Protein AF-A0A2W6DXL4-F1 (afdb_monomer_lite)

pLDDT: mean 80.36, std 23.25, range [30.45, 98.62]

Secondary structure (DSSP, 8-state):
----------------------------------PPPTT-PPPP---B-TTEEEEEEEEEETTEEEEEEEEE-TTS-EEEEEEEE-GGG-TTBPPEEE--SSTTEEEEEEEEEEETTT-TTTS-TTEEEEEEEEEETTSPTT---EEEEEEEETT-TT-EEE-

Foldseek 3Di:
DDDDDDDDDDDDDDPPPPPPPPPPPPPPPPPPPPPPDPPDDDDDAAQADPQWDWQEWDDDPPQKIKTWWWGQDPPRAIFIWIDIDHSVPRHHHDIQTDDAPDAAWGHKTWHYKDACVRPVPPAPHQKIKTKIWTAGPPDDPPDGIDIKIWIGHRNNPPIDMDD

Sequence (163 aa):
MKMARAIPVLSGGAAAALVMMAAAPALASPARAAHPRSGSHPTITSILRSGDTVTGVRGAGGGGAVLTGLAATSGGSQAAILFRGHLATAAGATVSVLRPAFRKVTSATFYGPNTHLFNPRAIPRGEVRAVGSYLSSAAPQGVLNQGMIYLGRLSGRGGSWTS

Structure (mmCIF, N/CA/C/O backbone):
data_AF-A0A2W6DXL4-F1
#
_entry.id   AF-A0A2W6DXL4-F1
#
loop_
_atom_site.group_PDB
_atom_site.id
_atom_site.type_symbol
_atom_site.label_atom_id
_atom_site.label_alt_id
_atom_site.label_comp_id
_atom_site.label_asym_id
_atom_site.label_entity_id
_atom_site.label_seq_id
_atom_site.pdbx_PDB_ins_code
_atom_site.Cartn_x
_atom_site.Cartn_y
_atom_site.Cartn_z
_atom_site.occupancy
_atom_site.B_iso_or_equiv
_atom_site.auth_seq_id
_atom_site.auth_comp_id
_atom_site.auth_asym_id
_atom_site.auth_atom_id
_atom_site.pdbx_PDB_model_num
ATOM 1 N N . MET A 1 1 ? 57.743 -18.017 61.243 1.00 36.16 1 MET A N 1
ATOM 2 C CA . MET A 1 1 ? 59.147 -17.694 60.901 1.00 36.16 1 MET A CA 1
ATOM 3 C C . MET A 1 1 ? 59.550 -18.467 59.650 1.00 36.16 1 MET A C 1
ATOM 5 O O . MET A 1 1 ? 59.169 -19.621 59.542 1.00 36.16 1 MET A O 1
ATOM 9 N N . LYS A 1 2 ? 60.357 -17.819 58.796 1.00 36.78 2 LYS A N 1
ATOM 10 C CA . LYS A 1 2 ? 61.085 -18.297 57.599 1.00 36.78 2 LYS A CA 1
ATOM 11 C C . LYS A 1 2 ? 60.344 -18.405 56.252 1.00 36.78 2 LYS A C 1
ATOM 13 O O . LYS A 1 2 ? 59.382 -19.137 56.073 1.00 36.78 2 LYS A O 1
ATOM 18 N N . MET A 1 3 ? 60.899 -17.617 55.328 1.00 34.53 3 MET A N 1
ATOM 19 C CA . MET A 1 3 ? 60.688 -17.517 53.885 1.00 34.53 3 MET A CA 1
ATOM 20 C C . MET A 1 3 ? 61.269 -18.723 53.122 1.00 34.53 3 MET A C 1
ATOM 22 O O . MET A 1 3 ? 62.266 -19.277 53.577 1.00 34.53 3 MET A O 1
ATOM 26 N N . ALA A 1 4 ? 60.765 -19.018 51.913 1.00 38.62 4 ALA A N 1
ATOM 27 C CA . ALA A 1 4 ? 61.425 -18.685 50.629 1.00 38.62 4 ALA A CA 1
ATOM 28 C C . ALA A 1 4 ? 60.973 -19.576 49.440 1.00 38.62 4 ALA A C 1
ATOM 30 O O . ALA A 1 4 ? 61.023 -20.795 49.515 1.00 38.62 4 ALA A O 1
ATOM 31 N N . ARG A 1 5 ? 60.583 -18.886 48.351 1.00 41.59 5 ARG A N 1
ATOM 32 C CA . ARG A 1 5 ? 60.761 -19.125 46.891 1.00 41.59 5 ARG A CA 1
ATOM 33 C C . ARG A 1 5 ? 60.909 -20.555 46.324 1.00 41.59 5 ARG A C 1
ATOM 35 O O . ARG A 1 5 ? 61.864 -21.237 46.660 1.00 41.59 5 ARG A O 1
ATOM 42 N N . ALA A 1 6 ? 60.170 -20.850 45.240 1.00 34.84 6 ALA A N 1
ATOM 43 C CA . ALA A 1 6 ? 60.663 -20.811 43.840 1.00 34.84 6 ALA A CA 1
ATOM 44 C C . ALA A 1 6 ? 59.614 -21.343 42.827 1.00 34.84 6 ALA A C 1
ATOM 46 O O . ALA A 1 6 ? 58.900 -22.297 43.109 1.00 34.84 6 ALA A O 1
ATOM 47 N N . ILE A 1 7 ? 59.549 -20.715 41.646 1.00 49.78 7 ILE A N 1
ATOM 48 C CA . ILE A 1 7 ? 58.810 -21.128 40.428 1.00 49.78 7 ILE A CA 1
ATOM 49 C C . ILE A 1 7 ? 59.843 -21.812 39.501 1.00 49.78 7 ILE A C 1
ATOM 51 O O . ILE A 1 7 ? 60.983 -21.337 39.485 1.00 49.78 7 ILE A O 1
ATOM 55 N N . PRO A 1 8 ? 59.517 -22.881 38.738 1.00 43.53 8 PRO A N 1
ATOM 56 C CA . PRO A 1 8 ? 59.252 -22.679 37.305 1.00 43.53 8 PRO A CA 1
ATOM 57 C C . PRO A 1 8 ? 58.202 -23.610 36.656 1.00 43.53 8 PRO A C 1
ATOM 59 O O . PRO A 1 8 ? 58.129 -24.803 36.916 1.00 43.53 8 PRO A O 1
ATOM 62 N N . VAL A 1 9 ? 57.430 -22.986 35.759 1.00 43.69 9 VAL A N 1
ATOM 63 C CA . VAL A 1 9 ? 57.017 -23.423 34.409 1.00 43.69 9 VAL A CA 1
ATOM 64 C C . VAL A 1 9 ? 56.687 -24.909 34.192 1.00 43.69 9 VAL A C 1
ATOM 66 O O . VAL A 1 9 ? 57.585 -25.729 34.034 1.00 43.69 9 VAL A O 1
ATOM 69 N N . LEU A 1 10 ? 55.404 -25.203 33.940 1.00 36.22 10 LEU A N 1
ATOM 70 C CA . LEU A 1 10 ? 55.042 -26.207 32.938 1.00 36.22 10 LEU A CA 1
ATOM 71 C C . LEU A 1 10 ? 53.969 -25.668 31.986 1.00 36.22 10 LEU A C 1
ATOM 73 O O . LEU A 1 10 ? 52.887 -25.235 32.371 1.00 36.22 10 LEU A O 1
ATOM 77 N N . SER A 1 11 ? 54.365 -25.681 30.725 1.00 41.16 11 SER A N 1
ATOM 78 C CA . SER A 1 11 ? 53.638 -25.431 29.492 1.00 41.16 11 SER A CA 1
ATOM 79 C C . SER A 1 11 ? 52.404 -26.318 29.300 1.00 41.16 11 SER A C 1
ATOM 81 O O . SER A 1 11 ? 52.462 -27.523 29.532 1.00 41.16 11 SER A O 1
ATOM 83 N N . GLY A 1 12 ? 51.344 -25.730 28.744 1.00 35.72 12 GLY A N 1
ATOM 84 C CA . GLY A 1 12 ? 50.163 -26.415 28.208 1.00 35.72 12 GLY A CA 1
ATOM 85 C C . GLY A 1 12 ? 48.965 -25.468 28.298 1.00 35.72 12 GLY A C 1
ATOM 86 O O . GLY A 1 12 ? 48.435 -25.256 29.374 1.00 35.72 12 GLY A O 1
ATOM 87 N N . GLY A 1 13 ? 48.543 -24.742 27.268 1.00 39.41 13 GLY A N 1
ATOM 88 C CA . GLY A 1 13 ? 48.378 -25.189 25.892 1.00 39.41 13 GLY A CA 1
ATOM 89 C C . GLY A 1 13 ? 46.905 -25.513 25.648 1.00 39.41 13 GLY A C 1
ATOM 90 O O . GLY A 1 13 ? 46.565 -26.669 25.459 1.00 39.41 13 GLY A O 1
ATOM 91 N N . ALA A 1 14 ? 46.040 -24.497 25.682 1.00 37.69 14 ALA A N 1
ATOM 92 C CA . ALA A 1 14 ? 44.736 -24.498 25.018 1.00 37.69 14 ALA A CA 1
ATOM 93 C C . ALA A 1 14 ? 44.246 -23.048 24.945 1.00 37.69 14 ALA A C 1
ATOM 95 O O . ALA A 1 14 ? 43.655 -22.513 25.881 1.00 37.69 14 ALA A O 1
ATOM 96 N N . ALA A 1 15 ? 44.558 -22.383 23.834 1.00 36.84 15 ALA A N 1
ATOM 97 C CA . ALA A 1 15 ? 43.962 -21.102 23.508 1.00 36.84 15 ALA A CA 1
ATOM 98 C C . ALA A 1 15 ? 42.453 -21.313 23.323 1.00 36.84 15 ALA A C 1
ATOM 100 O O . ALA A 1 15 ? 42.026 -21.985 22.385 1.00 36.84 15 ALA A O 1
ATOM 101 N N . ALA A 1 16 ? 41.643 -20.739 24.210 1.00 37.59 16 ALA A N 1
ATOM 102 C CA . ALA A 1 16 ? 40.236 -20.521 23.926 1.00 37.59 16 ALA A CA 1
ATOM 103 C C . ALA A 1 16 ? 40.167 -19.463 22.817 1.00 37.59 16 ALA A C 1
ATOM 105 O O . ALA A 1 16 ? 40.246 -18.262 23.072 1.00 37.59 16 ALA A O 1
ATOM 106 N N . ALA A 1 17 ? 40.107 -19.921 21.567 1.00 33.53 17 ALA A N 1
ATOM 107 C CA . ALA A 1 17 ? 39.841 -19.067 20.425 1.00 33.53 17 ALA A CA 1
ATOM 108 C C . ALA A 1 17 ? 38.415 -18.525 20.571 1.00 33.53 17 ALA A C 1
ATOM 110 O O . ALA A 1 17 ? 37.431 -19.194 20.254 1.00 33.53 17 ALA A O 1
ATOM 111 N N . LEU A 1 18 ? 38.311 -17.312 21.108 1.00 30.45 18 LEU A N 1
ATOM 112 C CA . LEU A 1 18 ? 37.088 -16.533 21.123 1.00 30.45 18 LEU A CA 1
ATOM 113 C C . LEU A 1 18 ? 36.759 -16.193 19.662 1.00 30.45 18 LEU A C 1
ATOM 115 O O . LEU A 1 18 ? 37.303 -15.249 19.090 1.00 30.45 18 LEU A O 1
ATOM 119 N N . VAL A 1 19 ? 35.916 -17.006 19.024 1.00 35.44 19 VAL A N 1
ATOM 120 C CA . VAL A 1 19 ? 35.385 -16.708 17.692 1.00 35.44 19 VAL A CA 1
ATOM 121 C C . VAL A 1 19 ? 34.425 -15.535 17.850 1.00 35.44 19 VAL A C 1
ATOM 123 O O . VAL A 1 19 ? 33.233 -15.698 18.099 1.00 35.44 19 VAL A O 1
ATOM 126 N N . MET A 1 20 ? 34.963 -14.325 17.725 1.00 36.06 20 MET A N 1
ATOM 127 C CA . MET A 1 20 ? 34.174 -13.140 17.439 1.00 36.06 20 MET A CA 1
ATOM 128 C C . MET A 1 20 ? 33.574 -13.340 16.045 1.00 36.06 20 MET A C 1
ATOM 130 O O . MET A 1 20 ? 34.201 -13.031 15.033 1.00 36.06 20 MET A O 1
ATOM 134 N N . MET A 1 21 ? 32.360 -13.889 15.983 1.00 38.72 21 MET A N 1
ATOM 135 C CA . MET A 1 21 ? 31.490 -13.739 14.820 1.00 38.72 21 MET A CA 1
ATOM 136 C C . MET A 1 21 ? 31.170 -12.248 14.706 1.00 38.72 21 MET A C 1
ATOM 138 O O . MET A 1 21 ? 30.160 -11.767 15.216 1.00 38.72 21 MET A O 1
ATOM 142 N N . ALA A 1 22 ? 32.069 -11.498 14.071 1.00 39.12 22 ALA A N 1
ATOM 143 C CA . ALA A 1 22 ? 31.756 -10.185 13.559 1.00 39.12 22 ALA A CA 1
ATOM 144 C C . ALA A 1 22 ? 30.623 -10.390 12.553 1.00 39.12 22 ALA A C 1
ATOM 146 O O . ALA A 1 22 ? 30.842 -10.846 11.431 1.00 39.12 22 ALA A O 1
ATOM 147 N N . ALA A 1 23 ? 29.392 -10.109 12.978 1.00 43.81 23 ALA A N 1
ATOM 148 C CA . ALA A 1 23 ? 28.302 -9.871 12.057 1.00 43.81 23 ALA A CA 1
ATOM 149 C C . ALA A 1 23 ? 28.732 -8.671 11.213 1.00 43.81 23 ALA A C 1
ATOM 151 O O . ALA A 1 23 ? 28.586 -7.522 11.626 1.00 43.81 23 ALA A O 1
ATOM 152 N N . ALA A 1 24 ? 29.345 -8.946 10.060 1.00 40.03 24 ALA A N 1
ATOM 153 C CA . ALA A 1 24 ? 29.557 -7.929 9.056 1.00 40.03 24 ALA A CA 1
ATOM 154 C C . ALA A 1 24 ? 28.174 -7.320 8.799 1.00 40.03 24 ALA A C 1
ATOM 156 O O . ALA A 1 24 ? 27.242 -8.074 8.482 1.00 40.03 24 ALA A O 1
ATOM 157 N N . PRO A 1 25 ? 27.980 -6.002 8.981 1.00 39.41 25 PRO A N 1
ATOM 158 C CA . PRO A 1 25 ? 26.752 -5.391 8.522 1.00 39.41 25 PRO A CA 1
ATOM 159 C C . PRO A 1 25 ? 26.621 -5.776 7.051 1.00 39.41 25 PRO A C 1
ATOM 161 O O . PRO A 1 25 ? 27.592 -5.686 6.296 1.00 39.41 25 PRO A O 1
ATOM 164 N N . ALA A 1 26 ? 25.449 -6.269 6.655 1.00 44.00 26 ALA A N 1
ATOM 165 C CA . ALA A 1 26 ? 25.138 -6.452 5.251 1.00 44.00 26 ALA A CA 1
ATOM 166 C C . ALA A 1 26 ? 25.126 -5.055 4.619 1.00 44.00 26 ALA A C 1
ATOM 168 O O . ALA A 1 26 ? 24.098 -4.383 4.567 1.00 44.00 26 ALA A O 1
ATOM 169 N N . LEU A 1 27 ? 26.305 -4.586 4.214 1.00 39.34 27 LEU A N 1
ATOM 170 C CA . LEU A 1 27 ? 26.468 -3.417 3.381 1.00 39.34 27 LEU A CA 1
ATOM 171 C C . LEU A 1 27 ? 25.702 -3.743 2.107 1.00 39.34 27 LEU A C 1
ATOM 173 O O . LEU A 1 27 ? 26.059 -4.668 1.374 1.00 39.34 27 LEU A O 1
ATOM 177 N N . ALA A 1 28 ? 24.606 -3.019 1.877 1.00 39.59 28 ALA A N 1
ATOM 178 C CA . ALA A 1 28 ? 24.003 -2.977 0.561 1.00 39.59 28 ALA A CA 1
ATOM 179 C C . ALA A 1 28 ? 25.144 -2.709 -0.425 1.00 39.59 28 ALA A C 1
ATOM 181 O O . ALA A 1 28 ? 25.901 -1.753 -0.229 1.00 39.59 28 ALA A O 1
ATOM 182 N N . SER A 1 29 ? 25.321 -3.588 -1.420 1.00 42.16 29 SER A N 1
ATOM 183 C CA . SER A 1 29 ? 26.321 -3.374 -2.464 1.00 42.16 29 SER A CA 1
ATOM 184 C C . SER A 1 29 ? 26.203 -1.933 -2.948 1.00 42.16 29 SER A C 1
ATOM 186 O O . SER A 1 29 ? 25.066 -1.458 -3.072 1.00 42.16 29 SER A O 1
ATOM 188 N N . PRO A 1 30 ? 27.318 -1.228 -3.221 1.00 36.22 30 PRO A N 1
ATOM 189 C CA . PRO A 1 30 ? 27.211 0.067 -3.857 1.00 36.22 30 PRO A CA 1
ATOM 190 C C . PRO A 1 30 ? 26.367 -0.155 -5.105 1.00 36.22 30 PRO A C 1
ATOM 192 O O . PRO A 1 30 ? 26.746 -0.923 -5.995 1.00 36.22 30 PRO A O 1
ATOM 195 N N . ALA A 1 31 ? 25.181 0.459 -5.145 1.00 41.88 31 ALA A N 1
ATOM 196 C CA . ALA A 1 31 ? 24.517 0.675 -6.410 1.00 41.88 31 ALA A CA 1
ATOM 197 C C . ALA A 1 31 ? 25.609 1.304 -7.264 1.00 41.88 31 ALA A C 1
ATOM 199 O O . ALA A 1 31 ? 26.179 2.320 -6.860 1.00 41.88 31 ALA A O 1
ATOM 200 N N . ARG A 1 32 ? 26.008 0.630 -8.346 1.00 41.81 32 ARG A N 1
ATOM 201 C CA . ARG A 1 32 ? 26.967 1.181 -9.293 1.00 41.81 32 ARG A CA 1
ATOM 202 C C . ARG A 1 32 ? 26.280 2.423 -9.834 1.00 41.81 32 ARG A C 1
ATOM 204 O O . ARG A 1 32 ? 25.476 2.335 -10.756 1.00 41.81 32 ARG A O 1
ATOM 211 N N . ALA A 1 33 ? 26.495 3.545 -9.157 1.00 43.78 33 ALA A N 1
ATOM 212 C CA . ALA A 1 33 ? 26.020 4.834 -9.571 1.00 43.78 33 ALA A CA 1
ATOM 213 C C . ALA A 1 33 ? 26.740 5.043 -10.890 1.00 43.78 33 ALA A C 1
ATOM 215 O O . ALA A 1 33 ? 27.952 5.260 -10.924 1.00 43.78 33 ALA A O 1
ATOM 216 N N . ALA A 1 34 ? 26.015 4.848 -11.986 1.00 49.56 34 ALA A N 1
ATOM 217 C CA . ALA A 1 34 ? 26.432 5.394 -13.251 1.00 49.56 34 ALA A CA 1
ATOM 218 C C . ALA A 1 34 ? 26.506 6.898 -13.000 1.00 49.56 34 ALA A C 1
ATOM 220 O O . ALA A 1 34 ? 25.484 7.574 -12.923 1.00 49.56 34 ALA A O 1
ATOM 221 N N . HIS A 1 35 ? 27.714 7.387 -12.732 1.00 42.69 35 HIS A N 1
ATOM 222 C CA . HIS A 1 35 ? 27.976 8.808 -12.668 1.00 42.69 35 HIS A CA 1
ATOM 223 C C . HIS A 1 35 ? 27.581 9.337 -14.051 1.00 42.69 35 HIS A C 1
ATOM 225 O O . HIS A 1 35 ? 28.136 8.839 -15.041 1.00 42.69 35 HIS A O 1
ATOM 231 N N . PRO A 1 36 ? 26.577 10.226 -14.170 1.00 50.31 36 PRO A N 1
ATOM 232 C CA . PRO A 1 36 ? 26.222 10.757 -15.471 1.00 50.31 36 PRO A CA 1
ATOM 233 C C . PRO A 1 36 ? 27.485 11.391 -16.046 1.00 50.31 36 PRO A C 1
ATOM 235 O O . PRO A 1 36 ? 28.128 12.220 -15.399 1.00 50.31 36 PRO A O 1
ATOM 238 N N . ARG A 1 37 ? 27.888 10.949 -17.244 1.00 54.50 37 ARG A N 1
ATOM 239 C CA . ARG A 1 37 ? 28.923 11.653 -18.006 1.00 54.50 37 ARG A CA 1
ATOM 240 C C . ARG A 1 37 ? 28.469 13.110 -18.079 1.00 54.50 37 ARG A C 1
ATOM 242 O O . ARG A 1 37 ? 27.300 13.363 -18.389 1.00 54.50 37 ARG A O 1
ATOM 249 N N . SER A 1 38 ? 29.377 14.020 -17.728 1.00 52.12 38 SER A N 1
ATOM 250 C CA . SER A 1 38 ? 29.150 15.465 -17.757 1.00 52.12 38 SER A CA 1
ATOM 251 C C . SER A 1 38 ? 28.439 15.833 -19.066 1.00 52.12 38 SER A C 1
ATOM 253 O O . SER A 1 38 ? 28.981 15.581 -20.141 1.00 52.12 38 SER A O 1
ATOM 255 N N . GLY A 1 39 ? 27.184 16.290 -18.967 1.00 56.50 39 GLY A N 1
ATOM 256 C CA . GLY A 1 39 ? 26.318 16.600 -20.115 1.00 56.50 39 GLY A CA 1
ATOM 257 C C . GLY A 1 39 ? 24.914 15.977 -20.102 1.00 56.50 39 GLY A C 1
ATOM 258 O O . GLY A 1 39 ? 24.064 16.426 -20.864 1.00 56.50 39 GLY A O 1
ATOM 259 N N . SER A 1 40 ? 24.621 14.993 -19.241 1.00 58.75 40 SER A N 1
ATOM 260 C CA . SER A 1 40 ? 23.249 14.474 -19.069 1.00 58.75 40 SER A CA 1
ATOM 261 C C . SER A 1 40 ? 22.630 14.971 -17.763 1.00 58.75 40 SER A C 1
ATOM 263 O O . SER A 1 40 ? 23.042 14.581 -16.672 1.00 58.75 40 SER A O 1
ATOM 265 N N . HIS A 1 41 ? 21.641 15.859 -17.868 1.00 68.75 41 HIS A N 1
ATOM 266 C CA . HIS A 1 41 ? 20.830 16.237 -16.715 1.00 68.75 41 HIS A CA 1
ATOM 267 C C . HIS A 1 41 ? 19.965 15.042 -16.286 1.00 68.75 41 HIS A C 1
ATOM 269 O O . HIS A 1 41 ? 19.374 14.388 -17.150 1.00 68.75 41 HIS A O 1
ATOM 275 N N . PRO A 1 42 ? 19.856 14.745 -14.978 1.00 67.44 42 PRO A N 1
ATOM 276 C CA . PRO A 1 42 ? 18.944 13.714 -14.505 1.00 67.44 42 PRO A CA 1
ATOM 277 C C . PRO A 1 42 ? 17.512 14.092 -14.897 1.00 67.44 42 PRO A C 1
ATOM 279 O O . PRO A 1 42 ? 17.017 15.160 -14.540 1.00 67.44 42 PRO A O 1
ATOM 282 N N . THR A 1 43 ? 16.845 13.223 -15.655 1.00 69.88 43 THR A N 1
ATOM 283 C CA . THR A 1 43 ? 15.441 13.425 -16.016 1.00 69.88 43 THR A CA 1
ATOM 284 C C . THR A 1 43 ? 14.562 13.050 -14.831 1.00 69.88 43 THR A C 1
ATOM 286 O O . THR A 1 43 ? 14.567 11.905 -14.377 1.00 69.88 43 THR A O 1
ATOM 289 N N . ILE A 1 44 ? 13.785 14.012 -14.338 1.00 76.44 44 ILE A N 1
ATOM 290 C CA . ILE A 1 44 ? 12.741 13.756 -13.347 1.00 76.44 44 ILE A CA 1
ATOM 291 C C . ILE A 1 44 ? 11.501 13.306 -14.109 1.00 76.44 44 ILE A C 1
ATOM 293 O O . ILE A 1 44 ? 10.973 14.040 -14.942 1.00 76.44 44 ILE A O 1
ATOM 297 N N . THR A 1 45 ? 11.049 12.089 -13.834 1.00 77.75 45 THR A N 1
ATOM 298 C CA . THR A 1 45 ? 9.833 11.532 -14.424 1.00 77.75 45 THR A CA 1
ATOM 299 C C . THR A 1 45 ? 8.831 11.224 -13.327 1.00 77.75 45 THR A C 1
ATOM 301 O O . 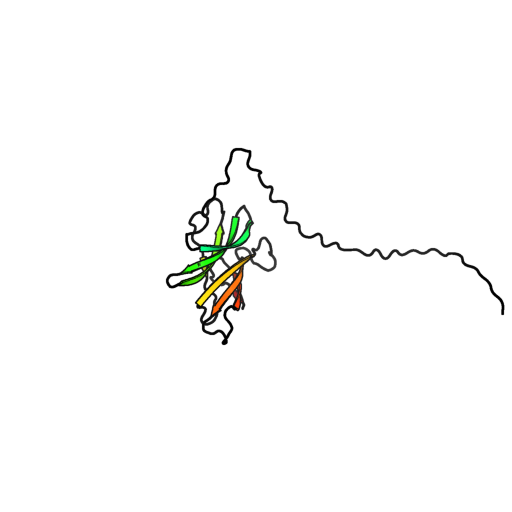THR A 1 45 ? 9.187 10.760 -12.241 1.00 77.75 45 THR A O 1
ATOM 304 N N . SER A 1 46 ? 7.558 11.498 -13.603 1.00 82.25 46 SER A N 1
ATOM 305 C CA . SER A 1 46 ? 6.474 10.995 -12.768 1.00 82.25 46 SER A CA 1
ATOM 306 C C . SER A 1 46 ? 6.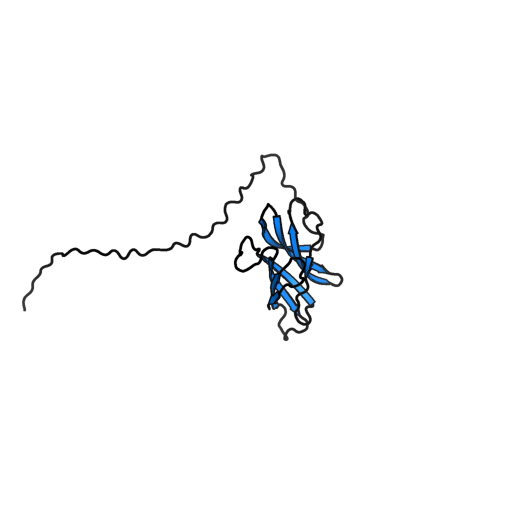472 9.471 -12.814 1.00 82.25 46 SER A C 1
ATOM 308 O O . SER A 1 46 ? 6.759 8.873 -13.847 1.00 82.25 46 SER A O 1
ATOM 310 N N . ILE A 1 47 ? 6.125 8.849 -11.691 1.00 84.75 47 ILE A N 1
ATOM 311 C CA . ILE A 1 47 ? 6.021 7.391 -11.577 1.00 84.75 47 ILE A CA 1
ATOM 312 C C . ILE A 1 47 ? 4.552 7.026 -11.397 1.00 84.75 47 ILE A C 1
ATOM 314 O O . ILE A 1 47 ? 4.010 6.267 -12.177 1.00 84.75 47 ILE A O 1
ATOM 318 N N . LEU A 1 48 ? 3.870 7.601 -10.413 1.00 88.62 48 LEU A N 1
ATOM 319 C CA . LEU A 1 48 ? 2.451 7.341 -10.173 1.00 88.62 48 LEU A CA 1
ATOM 320 C C . LEU A 1 48 ? 1.593 8.525 -10.623 1.00 88.62 48 LEU A C 1
ATOM 322 O O . LEU A 1 48 ? 2.105 9.506 -11.171 1.00 88.62 48 LEU A O 1
ATOM 326 N N . ARG A 1 49 ? 0.277 8.414 -10.437 1.00 88.38 49 ARG A N 1
ATOM 327 C CA . ARG A 1 49 ? -0.665 9.483 -10.775 1.00 88.38 49 ARG A CA 1
ATOM 328 C C . ARG A 1 49 ? -0.571 10.617 -9.756 1.00 88.38 49 ARG A C 1
ATOM 330 O O . ARG A 1 49 ? -0.104 10.436 -8.634 1.00 88.38 49 ARG A O 1
ATOM 337 N N . SER A 1 50 ? -1.035 11.799 -10.153 1.00 82.81 50 SER A N 1
ATOM 338 C CA . SER A 1 50 ? -1.174 12.915 -9.214 1.00 82.81 50 SER A CA 1
ATOM 339 C C . SER A 1 50 ? -2.113 12.526 -8.066 1.00 82.81 50 SER A C 1
ATOM 341 O O . SER A 1 50 ? -3.166 11.938 -8.309 1.00 82.81 50 SER A O 1
ATOM 343 N N . GLY A 1 51 ? -1.725 12.846 -6.830 1.00 84.31 51 GLY A N 1
ATOM 344 C CA . GLY A 1 51 ? -2.462 12.477 -5.615 1.00 84.31 51 GLY A CA 1
ATOM 345 C C . GLY A 1 51 ? -2.036 11.151 -4.971 1.00 84.31 51 GLY A C 1
ATOM 346 O O . GLY A 1 51 ? -2.454 10.881 -3.843 1.00 84.31 51 GLY A O 1
ATOM 347 N N . ASP A 1 52 ? -1.181 10.366 -5.632 1.00 91.00 52 ASP A N 1
ATOM 348 C CA . ASP A 1 52 ? -0.522 9.210 -5.024 1.00 91.00 52 ASP A CA 1
ATOM 349 C C . ASP A 1 52 ? 0.771 9.652 -4.327 1.00 91.00 52 ASP A C 1
ATOM 351 O O . ASP A 1 52 ? 1.660 10.248 -4.941 1.00 91.00 52 ASP A O 1
ATOM 355 N N . THR A 1 53 ? 0.912 9.307 -3.051 1.00 92.94 53 THR A N 1
ATOM 356 C CA . THR A 1 53 ? 2.125 9.570 -2.271 1.00 92.94 53 THR A CA 1
ATOM 357 C C . THR A 1 53 ? 2.849 8.263 -1.999 1.00 92.94 53 THR A C 1
ATOM 359 O O . THR A 1 53 ? 2.309 7.371 -1.344 1.00 92.94 53 THR A O 1
ATOM 362 N N . VAL A 1 54 ? 4.094 8.162 -2.467 1.00 95.06 54 VAL A N 1
ATOM 363 C CA . VAL A 1 54 ? 4.978 7.023 -2.190 1.00 95.06 54 VAL A CA 1
ATOM 364 C C . VAL A 1 54 ? 5.677 7.231 -0.853 1.00 95.06 54 VAL A C 1
ATOM 366 O O . VAL A 1 54 ? 6.297 8.262 -0.615 1.00 95.06 54 VAL A O 1
ATOM 369 N N . THR A 1 55 ? 5.618 6.220 0.000 1.00 96.88 55 THR A N 1
ATOM 370 C CA . THR A 1 55 ? 6.238 6.212 1.335 1.00 96.88 55 THR A CA 1
ATOM 371 C C . THR A 1 55 ? 7.340 5.165 1.458 1.00 96.88 55 THR A C 1
ATOM 373 O O . THR A 1 55 ? 8.169 5.251 2.359 1.00 96.88 55 THR A O 1
ATOM 376 N N . GLY A 1 56 ? 7.369 4.182 0.553 1.00 97.00 56 GLY A N 1
ATOM 377 C CA . GLY A 1 56 ? 8.335 3.096 0.604 1.00 97.00 56 GLY A CA 1
ATOM 378 C C . GLY A 1 56 ? 8.603 2.465 -0.749 1.00 97.00 56 GLY A C 1
ATOM 379 O O . GLY A 1 56 ? 7.715 2.323 -1.589 1.00 97.00 56 GLY A O 1
ATOM 380 N N . VAL A 1 57 ? 9.858 2.057 -0.935 1.00 96.62 57 VAL A N 1
ATOM 381 C CA . VAL A 1 57 ? 10.376 1.466 -2.170 1.00 96.62 57 VAL A CA 1
ATOM 382 C C . VAL A 1 57 ? 11.225 0.249 -1.823 1.00 96.62 57 VAL A C 1
ATOM 384 O O . VAL A 1 57 ? 12.064 0.294 -0.922 1.00 96.62 57 VAL A O 1
ATOM 387 N N . ARG A 1 58 ? 11.031 -0.856 -2.544 1.00 97.44 58 ARG A N 1
ATOM 388 C CA . ARG A 1 58 ? 11.846 -2.071 -2.408 1.00 97.44 58 ARG A CA 1
ATOM 389 C C . ARG A 1 58 ? 12.114 -2.687 -3.768 1.00 97.44 58 ARG A C 1
ATOM 391 O O . ARG A 1 58 ? 11.202 -2.803 -4.577 1.00 97.44 58 ARG A O 1
ATOM 398 N N . GLY A 1 59 ? 13.339 -3.155 -4.000 1.00 95.75 59 GLY A N 1
ATOM 399 C CA . GLY A 1 59 ? 13.663 -3.915 -5.207 1.00 95.75 59 GLY A CA 1
ATOM 400 C C . GLY A 1 59 ? 12.782 -5.163 -5.370 1.00 95.75 59 GLY A C 1
ATOM 401 O O . GLY A 1 59 ? 12.424 -5.838 -4.400 1.00 95.75 59 GLY A O 1
ATOM 402 N N . ALA A 1 60 ? 12.433 -5.476 -6.613 1.00 94.06 60 ALA A N 1
ATOM 403 C CA . ALA A 1 60 ? 11.599 -6.621 -6.972 1.00 94.06 60 ALA A CA 1
ATOM 404 C C . ALA A 1 60 ? 12.308 -7.622 -7.902 1.00 94.06 60 ALA A C 1
ATOM 406 O O . ALA A 1 60 ? 11.681 -8.591 -8.326 1.00 94.06 60 ALA A O 1
ATOM 407 N N . GLY A 1 61 ? 13.598 -7.401 -8.184 1.00 90.75 61 GLY A N 1
ATOM 408 C CA . GLY A 1 61 ? 14.376 -8.157 -9.168 1.00 90.75 61 GLY A CA 1
ATOM 409 C C . GLY A 1 61 ? 14.184 -7.619 -10.588 1.00 90.75 61 GLY A C 1
ATOM 410 O O . GLY A 1 61 ? 13.256 -6.856 -10.848 1.00 90.75 61 GLY A O 1
ATOM 411 N N . GLY A 1 62 ? 15.102 -7.970 -11.495 1.00 88.38 62 GLY A N 1
ATOM 412 C CA . GLY A 1 62 ? 15.003 -7.620 -12.918 1.00 88.38 62 GLY A CA 1
ATOM 413 C C . GLY A 1 62 ? 14.926 -6.120 -13.221 1.00 88.38 62 GLY A C 1
ATOM 414 O O . GLY A 1 62 ? 14.384 -5.754 -14.248 1.00 88.38 62 GLY A O 1
ATOM 415 N N . GLY A 1 63 ? 15.402 -5.240 -12.331 1.00 89.19 63 GLY A N 1
ATOM 416 C CA . GLY A 1 63 ? 15.258 -3.782 -12.480 1.00 89.19 63 GLY A CA 1
ATOM 417 C C . GLY A 1 63 ? 13.878 -3.223 -12.097 1.00 89.19 63 GLY A C 1
ATOM 418 O O . GLY A 1 63 ? 13.641 -2.025 -12.248 1.00 89.19 63 GLY A O 1
ATOM 419 N N . GLY A 1 64 ? 12.975 -4.063 -11.587 1.00 94.31 64 GLY A N 1
ATOM 420 C CA . GLY A 1 64 ? 11.681 -3.652 -11.051 1.00 94.31 64 GLY A CA 1
ATOM 421 C C . GLY A 1 64 ? 11.728 -3.290 -9.565 1.00 94.31 64 GLY A C 1
ATOM 422 O O . GLY A 1 64 ? 12.629 -3.693 -8.819 1.00 94.31 64 GLY A O 1
ATOM 423 N N . ALA A 1 65 ? 10.698 -2.581 -9.112 1.00 96.25 65 ALA A N 1
ATOM 424 C CA . ALA A 1 65 ? 10.475 -2.230 -7.716 1.00 96.25 65 ALA A CA 1
ATOM 425 C C . ALA A 1 65 ? 9.026 -2.504 -7.295 1.00 96.25 65 ALA A C 1
ATOM 427 O O . ALA A 1 65 ? 8.121 -2.550 -8.128 1.00 96.25 65 ALA A O 1
ATOM 428 N N . VAL A 1 66 ? 8.820 -2.678 -5.991 1.00 98.00 66 VAL A N 1
ATOM 429 C CA . VAL A 1 66 ? 7.523 -2.581 -5.323 1.00 98.00 66 VAL A CA 1
ATOM 430 C C . VAL A 1 66 ? 7.467 -1.248 -4.589 1.00 98.00 66 VAL A C 1
ATOM 432 O O . VAL A 1 66 ? 8.411 -0.901 -3.873 1.00 98.00 66 VAL A O 1
ATOM 435 N N . LEU A 1 67 ? 6.358 -0.534 -4.751 1.00 97.69 67 LEU A N 1
ATOM 436 C CA . LEU A 1 67 ? 6.071 0.718 -4.059 1.00 97.69 67 LEU A CA 1
ATOM 437 C C . LEU A 1 67 ? 4.922 0.521 -3.076 1.00 97.69 67 LEU A C 1
ATOM 439 O O . LEU A 1 67 ? 3.966 -0.201 -3.368 1.00 97.69 67 LEU A O 1
ATOM 443 N N . THR A 1 68 ? 5.022 1.192 -1.935 1.00 98.31 68 THR A N 1
ATOM 444 C CA . THR A 1 68 ? 3.940 1.385 -0.968 1.00 98.31 68 THR A CA 1
ATOM 445 C C . THR A 1 68 ? 3.623 2.859 -0.832 1.00 98.31 68 THR A C 1
ATOM 447 O O . THR A 1 68 ? 4.490 3.709 -1.051 1.00 98.31 68 THR A O 1
ATOM 450 N N . GLY A 1 69 ? 2.402 3.157 -0.412 1.00 97.19 69 GLY A N 1
ATOM 451 C CA . GLY A 1 69 ? 2.007 4.531 -0.186 1.00 97.19 69 GLY A CA 1
ATOM 452 C C . GLY A 1 69 ? 0.561 4.683 0.230 1.00 97.19 69 GLY A C 1
ATOM 453 O O . GLY A 1 69 ? -0.062 3.751 0.756 1.00 97.19 69 GLY A O 1
ATOM 454 N N . LEU A 1 70 ? 0.033 5.847 -0.121 1.00 95.56 70 LEU A N 1
ATOM 455 C CA . LEU A 1 70 ? -1.371 6.187 -0.030 1.00 95.56 70 LEU A CA 1
ATOM 456 C C . LEU A 1 70 ? -1.850 6.891 -1.301 1.00 95.56 70 LEU A C 1
ATOM 458 O O . LEU A 1 70 ? -1.100 7.645 -1.916 1.00 95.56 70 LEU A O 1
ATOM 462 N N . ALA A 1 71 ? -3.112 6.671 -1.648 1.00 93.44 71 ALA A N 1
ATOM 463 C CA . ALA A 1 71 ? -3.841 7.450 -2.637 1.00 93.44 71 ALA A CA 1
ATOM 464 C C . ALA A 1 71 ? -4.915 8.275 -1.932 1.00 93.44 71 ALA A C 1
ATOM 466 O O . ALA A 1 71 ? -5.635 7.763 -1.062 1.00 93.44 71 ALA A O 1
ATOM 467 N N . ALA A 1 72 ? -5.047 9.540 -2.328 1.00 86.31 72 ALA A N 1
ATOM 468 C CA . ALA A 1 72 ? -6.225 10.322 -1.990 1.00 86.31 72 ALA A CA 1
ATOM 469 C C . ALA A 1 72 ? -7.460 9.696 -2.656 1.00 86.31 72 ALA A C 1
ATOM 471 O O . ALA A 1 72 ? -7.457 9.389 -3.847 1.00 86.31 72 ALA A O 1
ATOM 472 N N . THR A 1 73 ? -8.527 9.505 -1.887 1.00 78.56 73 THR A N 1
ATOM 473 C CA . THR A 1 73 ? -9.815 9.032 -2.409 1.00 78.56 73 THR A CA 1
ATOM 474 C C . THR A 1 73 ? -10.834 10.167 -2.411 1.00 78.56 73 THR A C 1
ATOM 476 O O . THR A 1 73 ? -10.696 11.152 -1.680 1.00 78.56 73 THR A O 1
ATOM 479 N N . SER A 1 74 ? -11.868 10.048 -3.246 1.00 70.81 74 SER A N 1
ATOM 480 C CA . SER A 1 74 ? -12.986 10.995 -3.257 1.00 70.81 74 SER A CA 1
ATOM 481 C C . SER A 1 74 ? -13.601 11.088 -1.855 1.00 70.81 74 SER A C 1
ATOM 483 O O . SER A 1 74 ? -14.060 10.076 -1.327 1.00 70.81 74 SER A O 1
ATOM 485 N N . GLY A 1 75 ? -13.596 12.282 -1.255 1.00 68.75 75 GLY A N 1
ATOM 486 C CA . GLY A 1 75 ? -14.101 12.512 0.107 1.00 68.75 75 GLY A CA 1
ATOM 487 C C . GLY A 1 75 ? -13.030 12.734 1.183 1.00 68.75 75 GLY A C 1
ATOM 488 O O . GLY A 1 75 ? -13.363 12.748 2.362 1.00 68.75 75 GLY A O 1
ATOM 489 N N . GLY A 1 76 ? -11.755 12.903 0.812 1.00 75.81 76 GLY A N 1
ATOM 490 C CA . GLY A 1 76 ? -10.679 13.282 1.744 1.00 75.81 76 GLY A CA 1
ATOM 491 C C . GLY A 1 76 ? -10.085 12.124 2.556 1.00 75.81 76 GLY A C 1
ATOM 492 O O . GLY A 1 76 ? -9.069 12.301 3.225 1.00 75.81 76 GLY A O 1
ATOM 493 N N . SER A 1 77 ? -10.665 10.925 2.462 1.00 82.62 77 SER A N 1
ATOM 494 C CA . SER A 1 77 ? -10.081 9.696 3.004 1.00 82.62 77 SER A CA 1
ATOM 495 C C . SER A 1 77 ? -8.864 9.243 2.196 1.00 82.62 77 SER A C 1
ATOM 497 O O . SER A 1 77 ? -8.751 9.501 0.994 1.00 82.62 77 SER A O 1
ATOM 499 N N . GLN A 1 78 ? -7.969 8.508 2.850 1.00 91.12 78 GLN A N 1
ATOM 500 C CA . GLN A 1 78 ? -6.746 7.977 2.245 1.00 91.12 78 GLN A CA 1
ATOM 501 C C . GLN A 1 78 ? -6.799 6.452 2.211 1.00 91.12 78 GLN A C 1
ATOM 503 O O . GLN A 1 78 ? -7.250 5.826 3.170 1.00 91.12 78 GLN A O 1
ATOM 508 N N . ALA A 1 79 ? -6.342 5.838 1.126 1.00 94.44 79 ALA A N 1
ATOM 509 C CA . ALA A 1 79 ? -6.292 4.386 1.005 1.00 94.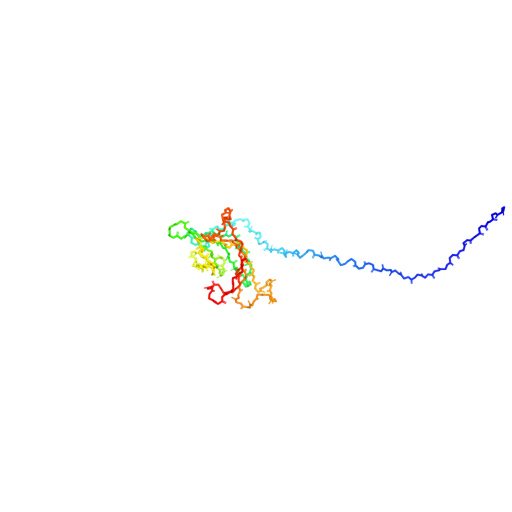44 79 ALA A CA 1
ATOM 510 C C . ALA A 1 79 ? -4.868 3.907 0.738 1.00 94.44 79 ALA A C 1
ATOM 512 O O . ALA A 1 79 ? -4.130 4.538 -0.015 1.00 94.44 79 ALA A O 1
ATOM 513 N N . ALA A 1 80 ? -4.498 2.775 1.333 1.00 97.25 80 ALA A N 1
ATOM 514 C CA . ALA A 1 80 ? -3.161 2.226 1.197 1.00 97.25 80 ALA A CA 1
ATOM 515 C C . ALA A 1 80 ? -2.965 1.674 -0.219 1.00 97.25 80 ALA A C 1
ATOM 517 O O . ALA A 1 80 ? -3.853 1.002 -0.748 1.00 97.25 80 ALA A O 1
ATOM 518 N N . ILE A 1 81 ? -1.810 1.932 -0.834 1.00 97.19 81 ILE A N 1
ATOM 519 C CA . ILE A 1 81 ? -1.541 1.497 -2.211 1.00 97.19 81 ILE A CA 1
ATOM 520 C C . ILE A 1 81 ? -0.323 0.597 -2.318 1.00 97.19 81 ILE A C 1
ATOM 522 O O . ILE A 1 81 ? 0.650 0.731 -1.571 1.00 97.19 81 ILE A O 1
ATOM 526 N N . LEU A 1 82 ? -0.383 -0.297 -3.300 1.00 97.81 82 LEU A N 1
ATOM 527 C CA . LEU A 1 82 ? 0.721 -1.125 -3.753 1.00 97.81 82 LEU A CA 1
ATOM 528 C C . LEU A 1 82 ? 0.901 -0.977 -5.261 1.00 97.81 82 LEU A C 1
ATOM 530 O O . LEU A 1 82 ? -0.060 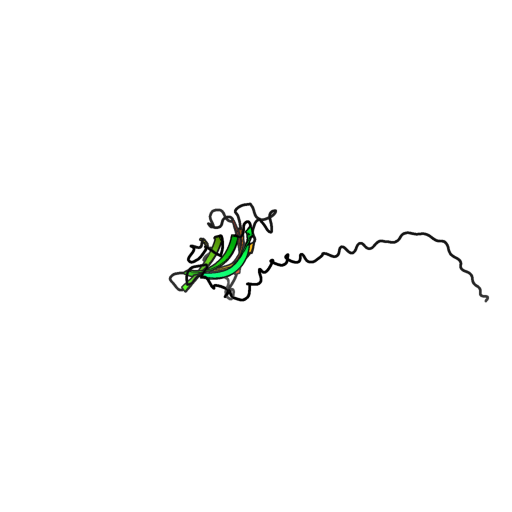-0.989 -6.028 1.00 97.81 82 LEU A O 1
ATOM 534 N N . PHE A 1 83 ? 2.149 -0.926 -5.699 1.00 96.88 83 PHE A N 1
ATOM 535 C CA . PHE A 1 83 ? 2.511 -1.009 -7.110 1.00 96.88 83 PHE A CA 1
ATOM 536 C C . PHE A 1 83 ? 3.712 -1.932 -7.281 1.00 96.88 83 PHE A C 1
ATOM 538 O O . PHE A 1 83 ? 4.542 -2.050 -6.380 1.00 96.88 83 PHE A O 1
ATOM 545 N N . ARG A 1 84 ? 3.822 -2.574 -8.446 1.00 96.69 84 ARG A N 1
ATOM 546 C CA . ARG A 1 84 ? 5.040 -3.260 -8.877 1.00 96.69 84 ARG A CA 1
ATOM 547 C C . ARG A 1 84 ? 5.286 -2.990 -10.354 1.00 96.69 84 ARG A C 1
ATOM 549 O O . ARG A 1 84 ? 4.393 -3.207 -11.164 1.00 96.69 84 ARG A O 1
ATOM 556 N N . GLY A 1 85 ? 6.513 -2.618 -10.695 1.00 94.94 85 GLY A N 1
ATOM 557 C CA . GLY A 1 85 ? 6.924 -2.408 -12.080 1.00 94.94 85 GLY A CA 1
ATOM 558 C C . GLY A 1 85 ? 8.306 -1.776 -12.193 1.00 94.94 85 GLY A C 1
ATOM 559 O O . GLY A 1 85 ? 8.996 -1.574 -11.192 1.00 94.94 85 GLY A O 1
ATOM 560 N N . HIS A 1 86 ? 8.714 -1.471 -13.421 1.00 93.62 86 HIS A N 1
ATOM 561 C CA . HIS A 1 86 ? 9.940 -0.727 -13.698 1.00 93.62 86 HIS A CA 1
ATOM 562 C C . HIS A 1 86 ? 9.680 0.769 -13.554 1.00 93.62 86 HIS A C 1
ATOM 564 O O . HIS A 1 86 ? 8.837 1.313 -14.259 1.00 93.62 86 HIS A O 1
ATOM 570 N N . LEU A 1 87 ? 10.429 1.452 -12.686 1.00 89.88 87 LEU A N 1
ATOM 571 C CA . LEU A 1 87 ? 10.198 2.879 -12.422 1.00 89.88 87 LEU A CA 1
ATOM 572 C C . LEU A 1 87 ? 10.420 3.756 -13.663 1.00 89.88 87 LEU A C 1
ATOM 574 O O . LEU A 1 87 ? 9.691 4.719 -13.857 1.00 89.88 87 LEU A O 1
ATOM 578 N N . ALA A 1 88 ? 11.356 3.372 -14.537 1.00 87.31 88 ALA A N 1
ATOM 579 C CA . ALA A 1 88 ? 11.669 4.098 -15.770 1.00 87.31 88 ALA A CA 1
ATOM 580 C C . ALA A 1 88 ? 10.520 4.130 -16.799 1.00 87.31 88 ALA A C 1
ATOM 582 O O . ALA A 1 88 ? 10.533 4.960 -17.699 1.00 87.31 88 ALA A O 1
ATOM 583 N N . THR A 1 89 ? 9.543 3.226 -16.688 1.00 87.62 89 THR A N 1
ATOM 584 C CA . THR A 1 89 ? 8.396 3.120 -17.612 1.00 87.62 89 THR A CA 1
ATOM 585 C C . THR A 1 89 ? 7.058 3.210 -16.884 1.00 87.62 89 THR A C 1
ATOM 587 O O . THR A 1 89 ? 6.011 2.942 -17.465 1.00 87.62 89 THR A O 1
ATOM 590 N N . ALA A 1 90 ? 7.078 3.581 -15.603 1.00 89.12 90 ALA A N 1
ATOM 591 C CA . ALA A 1 90 ? 5.892 3.554 -14.765 1.00 89.12 90 ALA A CA 1
ATOM 592 C C . ALA A 1 90 ? 5.021 4.804 -14.893 1.00 89.12 90 ALA A C 1
ATOM 594 O O . ALA A 1 90 ? 3.944 4.785 -14.327 1.00 89.12 90 ALA A O 1
ATOM 595 N N . ALA A 1 91 ? 5.437 5.859 -15.599 1.00 89.81 91 ALA A N 1
ATOM 596 C CA . ALA A 1 91 ? 4.744 7.148 -15.597 1.00 89.81 91 ALA A CA 1
ATOM 597 C C . ALA A 1 91 ? 3.215 7.035 -15.764 1.00 89.81 91 ALA A C 1
ATOM 599 O O . ALA A 1 91 ? 2.714 6.554 -16.778 1.00 89.81 91 ALA A O 1
ATOM 600 N N . GLY A 1 92 ? 2.472 7.485 -14.744 1.00 87.12 92 GLY A N 1
ATOM 601 C CA . GLY A 1 92 ? 1.005 7.449 -14.724 1.00 87.12 92 GLY A CA 1
ATOM 602 C C . GLY A 1 92 ? 0.394 6.069 -14.450 1.00 87.12 92 GLY A C 1
ATOM 603 O O . GLY A 1 92 ? -0.817 5.887 -14.630 1.00 87.12 92 GLY A O 1
ATOM 604 N N . ALA A 1 93 ? 1.200 5.099 -14.010 1.00 90.12 93 ALA A N 1
ATOM 605 C CA . ALA A 1 93 ? 0.759 3.736 -13.760 1.00 90.12 93 ALA A CA 1
ATOM 606 C C . ALA A 1 93 ? -0.378 3.672 -12.740 1.00 90.12 93 ALA A C 1
ATOM 608 O O . ALA A 1 93 ? -0.451 4.428 -11.772 1.00 90.12 93 ALA A O 1
ATOM 609 N N . THR A 1 94 ? -1.261 2.703 -12.959 1.00 91.12 94 THR A N 1
ATOM 610 C CA . THR A 1 94 ? -2.322 2.365 -12.017 1.00 91.12 94 THR A CA 1
ATOM 611 C C . THR A 1 94 ? -1.741 1.615 -10.824 1.00 91.12 94 THR A C 1
ATOM 613 O O . THR A 1 94 ? -0.948 0.683 -10.982 1.00 91.12 94 THR A O 1
ATOM 616 N N . VAL A 1 95 ? -2.191 1.980 -9.629 1.00 94.31 95 VAL A N 1
ATOM 617 C CA . VAL A 1 95 ? -1.842 1.300 -8.382 1.00 94.31 95 VAL A CA 1
ATOM 618 C C . VAL A 1 95 ? -2.963 0.379 -7.919 1.00 94.31 95 VAL A C 1
ATOM 620 O O . VAL A 1 95 ? -4.135 0.574 -8.237 1.00 94.31 95 VAL A O 1
ATOM 623 N N . SER A 1 96 ? -2.605 -0.640 -7.145 1.00 96.06 96 SER A N 1
ATOM 624 C CA . SER A 1 96 ? -3.578 -1.439 -6.408 1.00 96.06 96 SER A CA 1
ATOM 625 C C . SER A 1 96 ? -3.935 -0.707 -5.124 1.00 96.06 96 SER A C 1
ATOM 627 O O . SER A 1 96 ? -3.077 -0.515 -4.267 1.00 96.06 96 SER A O 1
ATOM 629 N N . VAL A 1 97 ? -5.196 -0.305 -4.995 1.00 95.50 97 VAL A N 1
ATOM 630 C CA . VAL A 1 97 ? -5.727 0.336 -3.789 1.00 95.50 97 VAL A CA 1
ATOM 631 C C . VAL A 1 97 ? -6.283 -0.744 -2.867 1.00 95.50 97 VAL A C 1
ATOM 633 O O . VAL A 1 97 ? -7.184 -1.490 -3.249 1.00 95.50 97 VAL A O 1
ATOM 636 N N . LEU A 1 98 ? -5.737 -0.852 -1.660 1.00 96.00 98 LEU A N 1
ATOM 637 C CA . LEU A 1 98 ? -6.104 -1.866 -0.679 1.00 96.00 98 LEU A CA 1
ATOM 638 C C . LEU A 1 98 ? -6.817 -1.222 0.507 1.00 96.00 98 LEU A C 1
ATOM 640 O O . LEU A 1 98 ? -6.386 -0.210 1.061 1.00 96.00 98 LEU A O 1
ATOM 644 N N . ARG A 1 99 ? -7.902 -1.872 0.931 1.00 93.88 99 ARG A N 1
ATOM 645 C CA . ARG A 1 99 ? -8.602 -1.566 2.176 1.00 93.88 99 ARG A CA 1
ATOM 646 C C . ARG A 1 99 ? -8.319 -2.674 3.191 1.00 93.88 99 ARG A C 1
ATOM 648 O O . ARG A 1 99 ? -8.624 -3.829 2.887 1.00 93.88 99 ARG A O 1
ATOM 655 N N . PRO A 1 100 ? -7.747 -2.352 4.362 1.00 95.50 100 PRO A N 1
ATOM 656 C CA . PRO A 1 100 ? -7.515 -3.342 5.404 1.00 95.50 100 PRO A CA 1
ATOM 657 C C . PRO A 1 100 ? -8.826 -3.992 5.844 1.00 95.50 100 PRO A C 1
ATOM 659 O O . PRO A 1 100 ? -9.830 -3.305 6.037 1.00 95.50 100 PRO A O 1
ATOM 662 N N . ALA A 1 101 ? -8.815 -5.311 6.032 1.00 95.25 101 ALA A N 1
ATOM 663 C CA . ALA A 1 101 ? -9.993 -6.086 6.428 1.00 95.25 101 ALA A CA 1
ATOM 664 C C . ALA A 1 101 ? -10.284 -5.997 7.943 1.00 95.25 101 ALA A C 1
ATOM 666 O O . ALA A 1 101 ? -10.636 -6.989 8.578 1.00 95.25 101 ALA A O 1
ATOM 667 N N . PHE A 1 102 ? -10.120 -4.809 8.531 1.00 95.81 102 PHE A N 1
ATOM 668 C CA . PHE A 1 102 ? -10.414 -4.539 9.938 1.00 95.81 102 PHE A CA 1
ATOM 669 C C . PHE A 1 102 ? -11.739 -3.792 10.095 1.00 95.81 102 PHE A C 1
ATOM 671 O O . PHE A 1 102 ? -12.305 -3.238 9.148 1.00 95.81 102 PHE A O 1
ATOM 678 N N . ARG A 1 103 ? -12.257 -3.760 11.324 1.00 96.00 103 ARG A N 1
ATOM 679 C CA . ARG A 1 103 ? -13.540 -3.118 11.621 1.00 96.00 103 ARG A CA 1
ATOM 680 C C . ARG A 1 103 ? -13.456 -1.607 11.398 1.00 96.00 103 ARG A C 1
ATOM 682 O O . ARG A 1 103 ? -12.589 -0.947 11.962 1.00 96.00 103 ARG A O 1
ATOM 689 N N . LYS A 1 104 ? -14.413 -1.071 10.633 1.00 95.56 104 LYS A N 1
ATOM 690 C CA . LYS A 1 104 ? -14.661 0.371 10.439 1.00 95.56 104 LYS A CA 1
ATOM 691 C C . LYS A 1 104 ? -13.418 1.208 10.080 1.00 95.56 104 LYS A C 1
ATOM 693 O O . LYS A 1 104 ? -13.267 2.326 10.569 1.00 95.56 104 LYS A O 1
ATOM 698 N N . VAL A 1 105 ? -12.532 0.677 9.238 1.00 95.69 105 VAL A N 1
ATOM 699 C CA . VAL A 1 105 ? -11.374 1.433 8.735 1.00 95.69 105 VAL A CA 1
ATOM 700 C C . VAL A 1 105 ? -11.846 2.611 7.885 1.00 95.69 105 VAL A C 1
ATOM 702 O O . VAL A 1 105 ? -12.651 2.432 6.971 1.00 95.69 105 VAL A O 1
ATOM 705 N N . THR A 1 106 ? -11.340 3.805 8.181 1.00 95.06 106 THR A N 1
ATOM 706 C CA . THR A 1 106 ? -11.690 5.051 7.481 1.00 95.06 106 THR A CA 1
ATOM 707 C C . THR A 1 106 ? -10.558 5.571 6.602 1.00 95.06 106 THR A C 1
ATOM 709 O O . THR A 1 106 ? -10.831 6.098 5.526 1.00 95.06 106 THR A O 1
ATOM 712 N N . SER A 1 107 ? -9.306 5.373 7.019 1.00 96.00 107 SER A N 1
ATOM 713 C CA . SER A 1 107 ? -8.112 5.712 6.239 1.00 96.00 107 SER A CA 1
ATOM 714 C C . SER A 1 107 ? -7.011 4.683 6.461 1.00 96.00 107 SER A C 1
ATOM 716 O O . SER A 1 107 ? -6.950 4.068 7.523 1.00 96.00 107 SER A O 1
ATOM 718 N N . ALA A 1 108 ? -6.127 4.503 5.483 1.00 96.81 108 ALA A N 1
ATOM 719 C CA . ALA A 1 108 ? -4.981 3.609 5.590 1.00 96.81 108 ALA A CA 1
ATOM 720 C C . ALA A 1 108 ? -3.796 4.091 4.745 1.00 96.81 108 ALA A C 1
ATOM 722 O O . ALA A 1 108 ? -3.978 4.692 3.687 1.00 96.81 108 ALA A O 1
ATOM 723 N N . THR A 1 109 ? -2.584 3.772 5.192 1.00 97.62 109 THR A N 1
ATOM 724 C CA . THR A 1 109 ? -1.331 4.028 4.474 1.00 97.62 109 THR A CA 1
ATOM 725 C C . THR A 1 109 ? -0.356 2.874 4.688 1.00 97.62 109 THR A C 1
ATOM 727 O O . THR A 1 109 ? -0.297 2.295 5.775 1.00 97.62 109 THR A O 1
ATOM 730 N N . PHE A 1 110 ? 0.417 2.522 3.664 1.00 98.38 110 PHE A N 1
ATOM 731 C CA . PHE A 1 110 ? 1.579 1.645 3.820 1.00 98.38 110 PHE A CA 1
ATOM 732 C C . PHE A 1 110 ? 2.859 2.477 3.896 1.00 98.38 110 PHE A C 1
ATOM 734 O O . PHE A 1 110 ? 2.882 3.585 3.382 1.00 98.38 110 PHE A O 1
ATOM 741 N N . TYR A 1 111 ? 3.925 1.941 4.496 1.00 95.94 111 TYR A N 1
ATOM 742 C CA . TYR A 1 111 ? 5.222 2.613 4.677 1.00 95.94 111 TYR A CA 1
ATOM 743 C C . TYR A 1 111 ? 6.395 1.859 4.060 1.00 95.94 111 TYR A C 1
ATOM 745 O O . TYR A 1 111 ? 7.318 2.471 3.541 1.00 95.94 111 TYR A O 1
ATOM 753 N N . GLY A 1 112 ? 6.403 0.528 4.154 1.00 92.31 112 GLY A N 1
ATOM 754 C CA . GLY A 1 112 ? 7.587 -0.261 3.827 1.00 92.31 112 GLY A CA 1
ATOM 755 C C . GLY A 1 112 ? 7.229 -1.566 3.135 1.00 92.31 112 GLY A C 1
ATOM 756 O O . GLY A 1 112 ? 6.706 -2.464 3.802 1.00 92.31 112 GLY A O 1
ATOM 757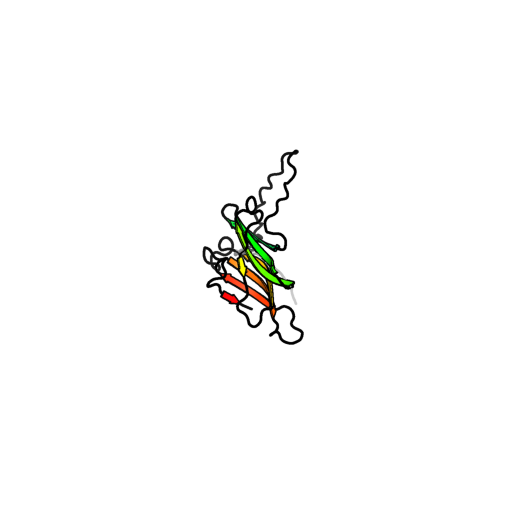 N N . PRO A 1 113 ? 7.543 -1.727 1.837 1.00 97.50 113 PRO A N 1
ATOM 758 C CA . PRO A 1 113 ? 7.386 -2.998 1.171 1.00 97.50 113 PRO A CA 1
ATOM 759 C C . PRO A 1 113 ? 8.569 -3.911 1.491 1.00 97.50 113 PRO A C 1
ATOM 761 O O . PRO A 1 113 ? 9.739 -3.507 1.555 1.00 97.50 113 PRO A O 1
ATOM 764 N N . ASN A 1 114 ? 8.260 -5.190 1.619 1.00 98.00 114 ASN A N 1
ATOM 765 C CA . ASN A 1 114 ? 9.205 -6.285 1.605 1.00 98.00 114 ASN A CA 1
ATOM 766 C C . ASN A 1 114 ? 8.749 -7.308 0.557 1.00 98.00 114 ASN A C 1
ATOM 768 O O . ASN A 1 114 ? 7.554 -7.473 0.298 1.00 98.00 114 ASN A O 1
ATOM 772 N N . THR A 1 115 ? 9.703 -7.971 -0.082 1.00 97.69 115 THR A N 1
ATOM 773 C CA . THR A 1 115 ? 9.449 -8.861 -1.217 1.00 97.69 115 THR A CA 1
ATOM 774 C C . THR A 1 115 ? 10.126 -10.206 -0.993 1.00 97.69 115 THR A C 1
ATOM 776 O O . THR A 1 115 ? 11.074 -10.315 -0.214 1.00 97.69 115 THR A O 1
ATOM 779 N N . HIS A 1 116 ? 9.672 -11.229 -1.721 1.00 96.56 116 HIS A N 1
ATOM 780 C CA . HIS A 1 116 ? 10.309 -12.550 -1.733 1.00 96.56 116 HIS A CA 1
ATOM 781 C C . HIS A 1 116 ? 11.824 -12.481 -1.990 1.00 96.56 116 HIS A C 1
ATOM 783 O O . HIS A 1 116 ? 12.568 -13.270 -1.427 1.00 96.56 116 HIS A O 1
ATOM 789 N N . LEU A 1 117 ? 12.298 -11.510 -2.784 1.00 96.81 117 LEU A N 1
ATOM 790 C CA . LEU A 1 117 ? 13.727 -11.332 -3.060 1.00 96.81 117 LEU A CA 1
ATOM 791 C C . LEU A 1 117 ? 14.555 -11.112 -1.783 1.00 96.81 117 LEU A C 1
ATOM 793 O O . LEU A 1 117 ? 15.681 -11.584 -1.697 1.00 96.81 117 LEU A O 1
ATOM 797 N N . PHE A 1 118 ? 13.996 -10.409 -0.796 1.00 96.75 118 PHE A N 1
ATOM 798 C CA . PHE A 1 118 ? 14.690 -10.062 0.447 1.00 96.75 118 PHE A CA 1
ATOM 799 C C . PHE A 1 118 ? 14.293 -10.954 1.624 1.00 96.75 118 PHE A C 1
ATOM 801 O O . PHE A 1 118 ? 15.028 -11.043 2.604 1.00 96.75 118 PHE A O 1
ATOM 808 N N . ASN A 1 119 ? 13.132 -11.607 1.560 1.00 96.94 119 ASN A N 1
ATOM 809 C CA . ASN A 1 119 ? 12.697 -12.548 2.585 1.00 96.94 119 ASN A CA 1
ATOM 810 C C . ASN A 1 119 ? 11.954 -13.745 1.966 1.00 96.94 119 ASN A C 1
ATOM 812 O O . ASN A 1 119 ? 10.732 -13.852 2.094 1.00 96.94 119 ASN A O 1
ATOM 816 N N . PRO A 1 120 ? 12.679 -14.657 1.296 1.00 97.12 120 PRO A N 1
ATOM 817 C CA . PRO A 1 120 ? 12.061 -15.749 0.550 1.00 97.12 120 PRO A CA 1
ATOM 818 C C . PRO A 1 120 ? 11.443 -16.825 1.445 1.00 97.12 120 PRO A C 1
ATOM 820 O O . PRO A 1 120 ? 10.576 -17.565 0.991 1.00 97.12 120 PRO A O 1
ATOM 823 N N . ARG A 1 121 ? 11.881 -16.913 2.709 1.00 97.81 121 ARG A N 1
ATOM 824 C CA . ARG A 1 121 ? 11.358 -17.876 3.688 1.00 97.81 121 ARG A CA 1
ATOM 825 C C . ARG A 1 121 ? 9.990 -17.470 4.234 1.00 97.81 121 ARG A C 1
ATOM 827 O O . ARG A 1 121 ? 9.187 -18.345 4.521 1.00 97.81 121 ARG A O 1
ATOM 834 N N . ALA A 1 122 ? 9.736 -16.168 4.391 1.00 96.81 122 ALA A N 1
ATOM 835 C CA . ALA A 1 122 ? 8.501 -15.668 5.000 1.00 96.81 122 ALA A CA 1
ATOM 836 C C . ALA A 1 122 ? 7.513 -15.047 4.001 1.00 96.81 122 ALA A C 1
ATOM 838 O O . ALA A 1 122 ? 6.359 -14.829 4.353 1.00 96.81 122 ALA A O 1
ATOM 839 N N . ILE A 1 123 ? 7.952 -14.711 2.784 1.00 97.94 123 ILE A N 1
ATOM 840 C CA . ILE A 1 123 ? 7.107 -14.086 1.759 1.00 97.94 123 ILE A CA 1
ATOM 841 C C . ILE A 1 123 ? 7.082 -15.013 0.543 1.00 97.94 123 ILE A C 1
ATOM 843 O O . ILE A 1 123 ? 8.125 -15.160 -0.094 1.00 97.94 123 ILE A O 1
ATOM 847 N N . PRO A 1 124 ? 5.942 -15.632 0.192 1.00 97.31 124 PRO A N 1
ATOM 848 C CA . PRO A 1 124 ? 5.824 -16.470 -0.999 1.00 97.31 124 PRO A CA 1
ATOM 849 C C . PRO A 1 124 ? 6.167 -15.738 -2.304 1.00 97.31 124 PRO A C 1
ATOM 851 O O . PRO A 1 124 ? 6.097 -14.509 -2.415 1.00 97.31 124 PRO A O 1
ATOM 854 N N . ARG A 1 125 ? 6.533 -16.502 -3.342 1.00 95.38 125 ARG A N 1
ATOM 855 C CA . ARG A 1 125 ? 6.757 -15.934 -4.681 1.00 95.38 125 ARG A CA 1
ATOM 856 C C . ARG A 1 125 ? 5.478 -15.279 -5.198 1.00 95.38 125 ARG A C 1
ATOM 858 O O . ARG A 1 125 ? 4.399 -15.847 -5.106 1.00 95.38 125 ARG A O 1
ATOM 865 N N . GLY A 1 126 ? 5.620 -14.088 -5.778 1.00 94.00 126 GLY A N 1
ATOM 866 C CA . GLY A 1 126 ? 4.489 -13.300 -6.281 1.00 94.00 126 GLY A CA 1
ATOM 867 C C . GLY A 1 126 ? 3.761 -12.478 -5.213 1.00 94.00 126 GLY A C 1
ATOM 868 O O . GLY A 1 126 ? 2.937 -11.633 -5.563 1.00 94.00 126 GLY A O 1
ATOM 869 N N . GLU A 1 127 ? 4.105 -12.652 -3.938 1.00 97.81 127 GLU A N 1
ATOM 870 C CA . GLU A 1 127 ? 3.535 -11.888 -2.834 1.00 97.81 127 GLU A CA 1
ATOM 871 C C . GLU A 1 127 ? 4.465 -10.768 -2.360 1.00 97.81 127 GLU A C 1
ATOM 873 O O . GLU A 1 127 ? 5.648 -10.666 -2.723 1.00 97.81 127 GLU A O 1
ATOM 878 N N . VAL A 1 128 ? 3.884 -9.876 -1.569 1.00 98.19 128 VAL A N 1
ATOM 879 C CA . VAL A 1 128 ? 4.555 -8.781 -0.882 1.00 98.19 128 VAL A CA 1
ATOM 880 C C . VAL A 1 128 ? 4.082 -8.746 0.560 1.00 98.19 128 VAL A C 1
ATOM 882 O O . VAL A 1 128 ? 2.941 -9.092 0.861 1.00 98.19 128 VAL A O 1
ATOM 885 N N . ARG A 1 129 ? 4.959 -8.282 1.445 1.00 98.56 129 ARG A N 1
ATOM 886 C CA . ARG A 1 129 ? 4.576 -7.876 2.793 1.00 98.56 129 ARG A CA 1
ATOM 887 C C . ARG A 1 129 ? 4.686 -6.365 2.889 1.00 98.56 129 ARG A C 1
ATOM 889 O O . ARG A 1 129 ? 5.727 -5.823 2.523 1.00 98.56 129 ARG A O 1
ATOM 896 N N . ALA A 1 130 ? 3.657 -5.700 3.386 1.00 98.44 130 ALA A N 1
ATOM 897 C CA . ALA A 1 130 ? 3.658 -4.257 3.579 1.00 98.44 130 ALA A CA 1
ATOM 898 C C . ALA A 1 130 ? 3.259 -3.922 5.014 1.00 98.44 130 ALA A C 1
ATOM 900 O O . ALA A 1 130 ? 2.249 -4.410 5.513 1.00 98.44 130 ALA A O 1
ATOM 901 N N . VAL A 1 131 ? 4.070 -3.100 5.675 1.00 98.25 131 VAL A N 1
ATOM 902 C CA . VAL A 1 131 ? 3.733 -2.509 6.977 1.00 98.25 131 VAL A CA 1
ATOM 903 C C . VAL A 1 131 ? 3.060 -1.163 6.760 1.00 98.25 131 VAL A C 1
ATOM 905 O O . VAL A 1 131 ? 3.388 -0.460 5.802 1.00 98.25 131 VAL A O 1
ATOM 908 N N . GLY A 1 132 ? 2.127 -0.801 7.628 1.00 97.94 132 GLY A N 1
ATOM 909 C CA . GLY A 1 132 ? 1.325 0.404 7.489 1.00 97.94 132 GLY A CA 1
ATOM 910 C C . GLY A 1 132 ? 0.670 0.839 8.789 1.00 97.94 132 GLY A C 1
ATOM 911 O O . GLY A 1 132 ? 0.884 0.240 9.844 1.00 97.94 132 GLY A O 1
ATOM 912 N N . SER A 1 133 ? -0.168 1.862 8.689 1.00 97.56 133 SER A N 1
ATOM 913 C CA . SER A 1 133 ? -1.129 2.205 9.730 1.00 97.56 133 SER A CA 1
ATOM 914 C C . SER A 1 133 ? -2.484 2.548 9.134 1.00 97.56 133 SER A C 1
ATOM 916 O O . SER A 1 133 ? -2.615 2.834 7.941 1.00 97.56 133 SER A O 1
ATOM 918 N N . TYR A 1 134 ? -3.502 2.519 9.979 1.00 97.31 134 TYR A N 1
ATOM 919 C CA . TYR A 1 134 ? -4.861 2.873 9.617 1.00 97.31 134 TYR A CA 1
ATOM 920 C C . TYR A 1 134 ? -5.529 3.687 10.721 1.00 97.31 134 TYR A C 1
ATOM 922 O O . TYR A 1 134 ? -5.066 3.701 11.860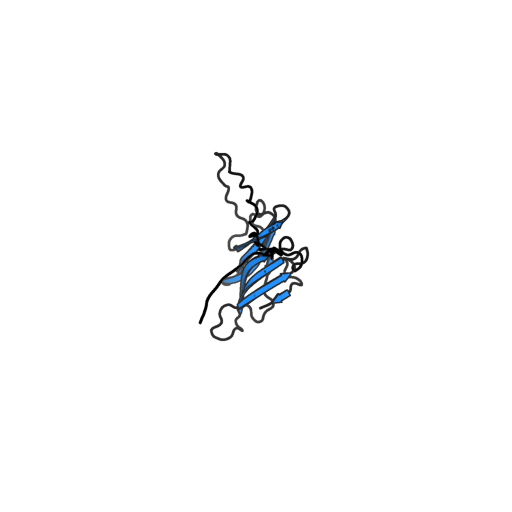 1.00 97.31 134 TYR A O 1
ATOM 930 N N . LEU A 1 135 ? -6.613 4.361 10.346 1.00 96.81 135 LEU A N 1
ATOM 931 C CA . LEU A 1 135 ? -7.580 4.966 11.252 1.00 96.81 135 LEU A CA 1
ATOM 932 C C . LEU A 1 135 ? -8.838 4.098 11.249 1.00 96.81 135 LEU A C 1
ATOM 934 O O . LEU A 1 135 ? -9.266 3.620 10.192 1.00 96.81 135 LEU A O 1
ATOM 938 N N . SER A 1 136 ? -9.465 3.927 12.408 1.00 96.00 136 SER A N 1
ATOM 939 C CA . SER A 1 136 ? -10.760 3.254 12.518 1.00 96.00 136 SER A CA 1
ATOM 940 C C . SER A 1 136 ? -11.719 4.046 13.390 1.00 96.00 136 SER A C 1
ATOM 942 O O . SER A 1 136 ? -11.380 4.438 14.501 1.00 96.00 136 SER A O 1
ATOM 944 N N . SER A 1 137 ? -12.962 4.209 12.937 1.00 95.38 137 SER A N 1
ATOM 945 C CA . SER A 1 137 ? -14.025 4.791 13.769 1.00 95.38 137 SER A CA 1
ATOM 946 C C . SER A 1 137 ? -14.560 3.824 14.834 1.00 95.38 137 SER A C 1
ATOM 948 O O . SER A 1 137 ? -15.469 4.167 15.585 1.00 95.38 137 SER A O 1
ATOM 950 N N . ALA A 1 138 ? -14.022 2.602 14.901 1.00 95.81 138 ALA A N 1
ATOM 951 C CA . ALA A 1 138 ? -14.225 1.673 16.009 1.00 95.81 138 ALA A CA 1
ATOM 952 C C . ALA A 1 138 ? -13.088 1.719 17.047 1.00 95.81 138 ALA A C 1
ATOM 954 O O . ALA A 1 138 ? -13.110 0.919 17.980 1.00 95.81 138 ALA A O 1
ATOM 955 N N . ALA A 1 139 ? -12.083 2.585 16.873 1.00 95.62 139 ALA A N 1
ATOM 956 C CA . ALA A 1 139 ? -10.969 2.694 17.808 1.00 95.62 139 ALA A CA 1
ATOM 957 C C . ALA A 1 139 ? -11.441 3.136 19.208 1.00 95.62 139 ALA A C 1
ATOM 959 O O . ALA A 1 139 ? -12.382 3.930 19.304 1.00 95.62 139 ALA A O 1
ATOM 960 N N . PRO A 1 140 ? -10.782 2.679 20.293 1.00 94.88 140 PRO A N 1
ATOM 961 C CA . PRO A 1 140 ? -10.980 3.253 21.618 1.00 94.88 140 PRO A CA 1
ATOM 962 C C . PRO A 1 140 ? -10.730 4.764 21.621 1.00 94.88 140 PRO A C 1
ATOM 964 O O . PRO A 1 140 ? -9.922 5.278 20.844 1.00 94.88 140 PRO A O 1
ATOM 967 N N . GLN A 1 141 ? -11.396 5.478 22.526 1.00 93.75 141 GLN A N 1
ATOM 968 C CA . GLN A 1 141 ? -11.210 6.919 22.664 1.00 93.75 141 GLN A CA 1
ATOM 969 C C . GLN A 1 141 ? -9.730 7.257 22.909 1.00 93.75 141 GLN A C 1
ATOM 971 O O . GLN A 1 141 ? -9.070 6.641 23.742 1.00 93.75 141 GLN A O 1
ATOM 976 N N . GLY A 1 142 ? -9.211 8.234 22.161 1.00 93.38 142 GLY A N 1
ATOM 977 C CA . GLY A 1 142 ? -7.804 8.644 22.216 1.00 93.38 142 GLY A CA 1
ATOM 978 C C . GLY A 1 142 ? -6.861 7.837 21.314 1.00 93.38 142 GLY A C 1
ATOM 979 O O . GLY A 1 142 ? -5.726 8.261 21.107 1.00 93.38 142 GLY A O 1
ATOM 980 N N . VAL A 1 143 ? -7.313 6.728 20.717 1.00 94.44 143 VAL A N 1
ATOM 981 C CA . VAL A 1 143 ? -6.525 5.967 19.737 1.00 94.44 143 VAL A CA 1
ATOM 982 C C . VAL A 1 143 ? -6.828 6.482 18.336 1.00 94.44 143 VAL A C 1
ATOM 984 O O . VAL A 1 143 ? -7.899 6.237 17.788 1.00 94.44 143 VAL A O 1
ATOM 987 N N . LEU A 1 144 ? -5.866 7.198 17.755 1.00 89.69 144 LEU A N 1
ATOM 988 C CA . LEU A 1 144 ? -5.981 7.706 16.390 1.00 89.69 144 LEU A CA 1
ATOM 989 C C . LEU A 1 144 ? -5.481 6.684 15.370 1.00 89.69 144 LEU A C 1
ATOM 991 O O . LEU A 1 144 ? -6.249 6.256 14.519 1.00 89.69 144 LEU A O 1
ATOM 995 N N . ASN A 1 145 ? -4.212 6.283 15.475 1.00 93.44 145 ASN A N 1
ATOM 996 C CA . ASN A 1 145 ? -3.569 5.382 14.521 1.00 93.44 145 ASN A CA 1
ATOM 997 C C . ASN A 1 145 ? -3.372 3.987 15.112 1.00 93.44 145 ASN A C 1
ATOM 999 O O . ASN A 1 145 ? -2.918 3.845 16.247 1.00 93.44 145 ASN A O 1
ATOM 1003 N N . GLN A 1 146 ? -3.605 2.967 14.293 1.00 97.38 146 GLN A N 1
ATOM 1004 C CA . GLN A 1 146 ? -3.296 1.573 14.587 1.00 97.38 146 GLN A CA 1
ATOM 1005 C C . GLN A 1 146 ? -2.316 1.024 13.555 1.00 97.38 146 GLN A C 1
ATOM 1007 O O . GLN A 1 146 ? -2.410 1.342 12.370 1.00 97.38 146 GLN A O 1
ATOM 1012 N N . GLY A 1 147 ? -1.367 0.204 14.002 1.00 97.38 147 GLY A N 1
ATOM 1013 C CA . GLY A 1 147 ? -0.426 -0.472 13.114 1.00 97.38 147 GLY A CA 1
ATOM 1014 C C . GLY A 1 147 ? -1.108 -1.575 12.312 1.00 97.38 147 GLY A C 1
ATOM 1015 O O . GLY A 1 147 ? -2.071 -2.178 12.768 1.00 97.38 147 GLY A O 1
ATOM 1016 N N . MET A 1 148 ? -0.609 -1.852 11.111 1.00 97.81 148 MET A N 1
ATOM 1017 C CA . MET A 1 148 ? -1.056 -2.998 10.327 1.00 97.81 148 MET A CA 1
ATOM 1018 C C . MET A 1 148 ? 0.066 -3.627 9.511 1.00 97.81 148 MET A C 1
ATOM 1020 O O . MET A 1 148 ? 1.015 -2.963 9.088 1.00 97.81 148 MET A O 1
ATOM 1024 N N . ILE A 1 149 ? -0.091 -4.913 9.230 1.00 98.31 149 ILE A N 1
ATOM 1025 C CA . ILE A 1 149 ? 0.738 -5.689 8.318 1.00 98.31 149 ILE A CA 1
ATOM 1026 C C . ILE A 1 149 ? -0.183 -6.371 7.312 1.00 98.31 149 ILE A C 1
ATOM 1028 O O . ILE A 1 149 ? -1.145 -7.035 7.688 1.00 98.31 149 ILE A O 1
ATOM 1032 N N . TYR A 1 150 ? 0.142 -6.218 6.035 1.00 98.62 150 TYR A N 1
ATOM 1033 C CA . TYR A 1 150 ? -0.423 -6.980 4.932 1.00 98.62 150 TYR A CA 1
ATOM 1034 C C . TYR A 1 150 ? 0.593 -8.012 4.448 1.00 98.62 150 TYR A C 1
ATOM 1036 O O . TYR A 1 150 ? 1.762 -7.664 4.268 1.00 98.62 150 TYR A O 1
ATOM 1044 N N . LEU A 1 151 ? 0.159 -9.240 4.179 1.00 98.56 151 LEU A N 1
ATOM 1045 C CA . LEU A 1 151 ? 0.919 -10.234 3.420 1.00 98.56 151 LEU A CA 1
ATOM 1046 C C . LEU A 1 151 ? 0.021 -10.822 2.329 1.00 98.56 151 LEU A C 1
ATOM 1048 O O . LEU A 1 151 ? -1.030 -11.384 2.620 1.00 98.56 151 LEU A O 1
ATOM 1052 N N . GLY A 1 152 ? 0.428 -10.699 1.069 1.00 98.25 152 GLY A N 1
ATOM 1053 C CA . GLY A 1 152 ? -0.302 -11.307 -0.038 1.00 98.25 152 GLY A CA 1
ATOM 1054 C C . GLY A 1 152 ? 0.028 -10.710 -1.399 1.00 98.25 152 GLY A C 1
ATOM 1055 O O . GLY A 1 152 ? 1.048 -10.045 -1.600 1.00 98.25 152 GLY A O 1
ATOM 1056 N N . ARG A 1 153 ? -0.842 -10.971 -2.374 1.00 97.56 153 ARG A N 1
ATOM 1057 C CA . ARG A 1 153 ? -0.693 -10.499 -3.760 1.00 97.56 153 ARG A CA 1
ATOM 1058 C C . ARG A 1 153 ? -0.944 -8.993 -3.860 1.00 97.56 153 ARG A C 1
ATOM 1060 O O . ARG A 1 153 ? -1.762 -8.443 -3.139 1.00 97.56 153 ARG A O 1
ATOM 1067 N N . LEU A 1 154 ? -0.350 -8.330 -4.852 1.00 96.69 154 LEU A N 1
ATOM 1068 C CA . LEU A 1 154 ? -0.572 -6.890 -5.090 1.00 96.69 154 LEU A CA 1
ATOM 1069 C C . LEU A 1 154 ? -2.057 -6.511 -5.207 1.00 96.69 154 LEU A C 1
ATOM 1071 O O . LEU A 1 154 ? -2.436 -5.437 -4.776 1.00 96.69 154 LEU A O 1
ATOM 1075 N N . SER A 1 155 ? -2.900 -7.409 -5.725 1.00 95.19 155 SER A N 1
ATOM 1076 C CA . SER A 1 155 ? -4.345 -7.198 -5.867 1.00 95.19 155 SER A CA 1
ATOM 1077 C C . SER A 1 155 ? -5.133 -7.187 -4.550 1.00 95.19 155 SER A C 1
ATOM 1079 O O . SER A 1 155 ? -6.353 -7.058 -4.588 1.00 95.19 155 SER A O 1
ATOM 1081 N N . GLY A 1 156 ? -4.519 -7.472 -3.400 1.00 95.06 156 GLY A N 1
ATOM 1082 C CA . GLY A 1 156 ? -5.222 -7.626 -2.120 1.00 95.06 156 GLY A CA 1
ATOM 1083 C C . GLY A 1 156 ? -5.925 -8.981 -1.944 1.00 95.06 156 GLY A C 1
ATOM 1084 O O . GLY A 1 156 ? -5.957 -9.514 -0.836 1.00 95.06 156 GLY A O 1
ATOM 1085 N N . ARG A 1 157 ? -6.453 -9.569 -3.029 1.00 93.44 157 ARG A N 1
ATOM 1086 C CA . ARG A 1 157 ? -7.199 -10.843 -3.025 1.00 93.44 157 ARG A CA 1
ATOM 1087 C C . ARG A 1 157 ? -6.436 -11.973 -2.324 1.00 93.44 157 ARG A C 1
ATOM 1089 O O . ARG A 1 157 ? -5.341 -12.331 -2.751 1.00 93.44 157 ARG A O 1
ATOM 1096 N N . GLY A 1 158 ? -7.072 -12.555 -1.307 1.00 92.81 158 GLY A N 1
ATOM 1097 C CA . GLY A 1 158 ? -6.543 -13.691 -0.548 1.00 92.81 158 GLY A CA 1
ATOM 1098 C C . GLY A 1 158 ? -5.366 -13.352 0.370 1.00 92.81 158 GLY A C 1
ATOM 1099 O O . GLY A 1 158 ? -4.770 -14.267 0.922 1.00 92.81 158 GLY A O 1
ATOM 1100 N N . GLY A 1 159 ? -5.011 -12.071 0.522 1.00 96.06 159 GLY A N 1
ATOM 1101 C CA . GLY A 1 159 ? -3.965 -11.669 1.456 1.00 96.06 159 GLY A CA 1
ATOM 1102 C C . GLY A 1 159 ? -4.452 -11.644 2.902 1.00 96.06 159 GLY A C 1
ATOM 1103 O O . GLY A 1 159 ? -5.641 -11.466 3.175 1.00 96.06 159 GLY A O 1
ATOM 1104 N N . SER A 1 160 ? -3.512 -11.799 3.824 1.00 98.06 160 SER A N 1
ATOM 1105 C CA . SER A 1 160 ? -3.738 -11.731 5.260 1.00 98.06 160 SER A CA 1
ATOM 1106 C C . SER A 1 160 ? -3.434 -10.339 5.808 1.00 98.06 160 SER A C 1
ATOM 1108 O O . SER A 1 160 ? -2.588 -9.602 5.292 1.00 98.06 160 SER A O 1
ATOM 1110 N N . TRP A 1 161 ? -4.157 -9.990 6.869 1.00 98.00 161 TRP A N 1
ATOM 1111 C CA . TRP A 1 161 ? -4.037 -8.726 7.580 1.00 98.00 161 TRP A CA 1
ATOM 1112 C C . TRP A 1 161 ? -3.809 -8.997 9.065 1.00 98.00 161 TRP A C 1
ATOM 1114 O O . TRP A 1 161 ? -4.491 -9.830 9.660 1.00 98.00 161 TRP A O 1
ATOM 1124 N N . THR A 1 162 ? -2.871 -8.277 9.668 1.00 98.06 162 THR A N 1
ATOM 1125 C CA . THR A 1 162 ? -2.577 -8.332 11.106 1.00 98.06 162 THR A CA 1
ATOM 1126 C C . THR A 1 162 ? -2.494 -6.911 11.644 1.00 98.06 162 THR A C 1
ATOM 1128 O O . THR A 1 162 ? -1.934 -6.052 10.966 1.00 98.06 162 THR A O 1
ATOM 1131 N N . SER A 1 163 ? -3.070 -6.659 12.817 1.00 93.88 163 SER A N 1
ATOM 1132 C CA . SER A 1 163 ? -3.061 -5.369 13.518 1.00 93.88 163 SER A CA 1
ATOM 1133 C C . SER A 1 163 ? -2.644 -5.563 14.963 1.00 93.88 163 SER A C 1
ATOM 1135 O O . SER A 1 163 ? -2.837 -6.688 15.471 1.00 93.88 163 SER A O 1
#

Radius of gyration: 26.69 Å; chains: 1; bounding box: 76×43×81 Å